Protein AF-A0A8I6Z2X3-F1 (afdb_monomer)

Mean predicted aligned error: 9.35 Å

Secondary structure (DSSP, 8-state):
--HHHHHHHHT---PPP-----HHHHHHHHHTSTT--HHHHHHHHHHHS-GGGHHHHHHHS-HHHHHHHHHH--

Solvent-accessible surface area (backbone atoms only — not comparable to full-atom values): 4714 Å² total; per-residue (Å²): 142,68,64,65,62,59,54,57,56,68,69,60,64,76,69,80,71,79,78,74,78,53,54,59,58,53,48,54,59,48,71,70,42,80,94,59,50,70,71,58,42,47,56,48,49,60,69,76,48,55,79,93,44,47,67,59,37,56,71,62,42,58,77,87,50,44,65,60,44,61,69,64,73,112

pLDDT: mean 85.36, std 14.66, range [52.34, 97.31]

Structure (mmCIF, N/CA/C/O backbone):
data_AF-A0A8I6Z2X3-F1
#
_entry.id   AF-A0A8I6Z2X3-F1
#
loop_
_atom_site.group_PDB
_atom_site.id
_atom_site.type_symbol
_atom_site.label_atom_id
_atom_site.label_alt_id
_atom_site.label_comp_id
_atom_site.label_asym_id
_atom_site.label_entity_id
_atom_site.label_seq_id
_atom_site.pdbx_PDB_ins_code
_atom_site.Cartn_x
_atom_site.Cartn_y
_atom_site.Cartn_z
_atom_site.occupancy
_atom_site.B_iso_or_equiv
_atom_site.auth_seq_id
_atom_site.auth_comp_id
_atom_site.auth_asym_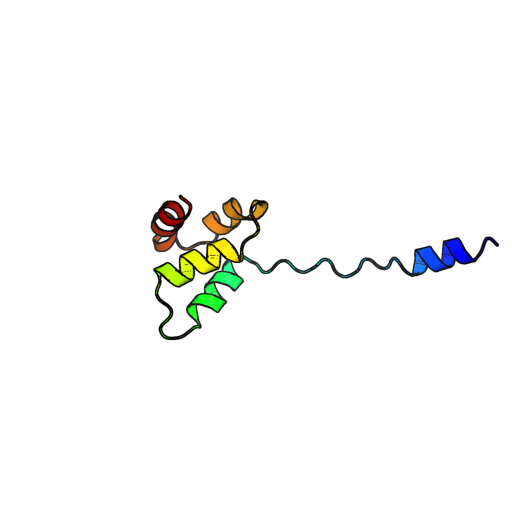id
_atom_site.auth_atom_id
_atom_site.pdbx_PDB_model_num
ATOM 1 N N . MET A 1 1 ? -33.846 30.406 31.675 1.00 52.34 1 MET A N 1
ATOM 2 C CA . MET A 1 1 ? -32.655 30.277 30.801 1.00 52.34 1 MET A CA 1
ATOM 3 C C . MET A 1 1 ? -31.732 29.153 31.303 1.00 52.34 1 MET A C 1
ATOM 5 O O . MET A 1 1 ? -30.532 29.348 31.418 1.00 52.34 1 MET A O 1
ATOM 9 N N . LYS A 1 2 ? -32.290 27.982 31.651 1.00 53.97 2 LYS A N 1
ATOM 10 C CA . LYS A 1 2 ? -31.539 26.795 32.118 1.00 53.97 2 LYS A CA 1
ATOM 11 C C . LYS A 1 2 ? -31.759 25.579 31.209 1.00 53.97 2 LYS A C 1
ATOM 13 O O . LYS A 1 2 ? -30.931 24.679 31.192 1.00 53.97 2 LYS A O 1
ATOM 18 N N . ASP A 1 3 ? -32.817 25.612 30.405 1.00 56.59 3 ASP A N 1
ATOM 19 C CA . ASP A 1 3 ? -33.235 24.499 29.552 1.00 56.59 3 ASP A CA 1
ATOM 20 C C . ASP A 1 3 ? -32.423 24.405 28.249 1.00 56.59 3 ASP A C 1
ATOM 22 O O . ASP A 1 3 ? -32.247 23.317 27.711 1.00 56.59 3 ASP A O 1
ATOM 26 N N . SER A 1 4 ? -31.815 25.507 27.782 1.00 61.56 4 SER A N 1
ATOM 27 C CA . SER A 1 4 ? -31.079 25.499 26.505 1.00 61.56 4 SER A CA 1
ATOM 28 C C . SER A 1 4 ? -29.716 24.805 26.575 1.00 61.56 4 SER A C 1
ATOM 30 O O . SER A 1 4 ? -29.213 24.354 25.551 1.00 61.56 4 SER A O 1
ATOM 32 N N . PHE A 1 5 ? -29.105 24.701 27.761 1.00 61.69 5 PHE A N 1
ATOM 33 C CA . PHE A 1 5 ? -27.848 23.962 27.929 1.00 61.69 5 PHE A CA 1
ATOM 34 C C . PHE A 1 5 ? -28.080 22.455 27.848 1.00 61.69 5 PHE A C 1
ATOM 36 O O . PHE A 1 5 ? -27.290 21.736 27.241 1.00 61.69 5 PHE A O 1
ATOM 43 N N . HIS A 1 6 ? -29.182 21.980 28.427 1.00 62.25 6 HIS A N 1
ATOM 44 C CA . HIS A 1 6 ? -29.502 20.559 28.437 1.00 62.25 6 HIS A CA 1
ATOM 45 C C . HIS A 1 6 ? -29.965 20.065 27.057 1.00 62.25 6 HIS A C 1
ATOM 47 O O . HIS A 1 6 ? -29.614 18.950 26.667 1.00 62.25 6 HIS A O 1
ATOM 53 N N . ASP A 1 7 ? -30.671 20.913 26.299 1.00 62.06 7 ASP A N 1
ATOM 54 C CA . ASP A 1 7 ? -31.021 20.657 24.895 1.00 62.06 7 ASP A CA 1
ATOM 55 C C . ASP A 1 7 ? -29.795 20.676 23.971 1.00 62.06 7 ASP A C 1
ATOM 57 O O . ASP A 1 7 ? -29.649 19.795 23.124 1.00 62.06 7 ASP A O 1
ATOM 61 N N . ALA A 1 8 ? -28.853 21.607 24.177 1.00 61.12 8 ALA A N 1
ATOM 62 C CA . ALA A 1 8 ? -27.597 21.629 23.423 1.00 61.12 8 ALA A CA 1
ATOM 63 C C . ALA A 1 8 ? -26.749 20.367 23.665 1.00 61.12 8 ALA A C 1
ATOM 65 O O . ALA A 1 8 ? -26.083 19.886 22.752 1.00 61.12 8 ALA A O 1
ATOM 66 N N . MET A 1 9 ? -26.810 19.787 24.870 1.00 61.94 9 MET A N 1
ATOM 67 C CA . MET A 1 9 ? -26.122 18.533 25.183 1.00 61.94 9 MET A CA 1
ATOM 68 C C . MET A 1 9 ? -26.801 17.292 24.594 1.00 61.94 9 MET A C 1
ATOM 70 O O . MET A 1 9 ? -26.107 16.330 24.279 1.00 61.94 9 MET A O 1
ATOM 74 N N . LYS A 1 10 ? -28.127 17.294 24.390 1.00 59.44 10 LYS A N 1
ATOM 75 C CA . LYS A 1 10 ? -28.807 16.206 23.661 1.00 59.44 10 LYS A CA 1
ATOM 76 C C . LYS A 1 10 ? -28.452 16.172 22.174 1.00 59.44 10 LYS A C 1
ATOM 78 O O . LYS A 1 10 ? -28.525 15.114 21.564 1.00 59.44 10 LYS A O 1
ATO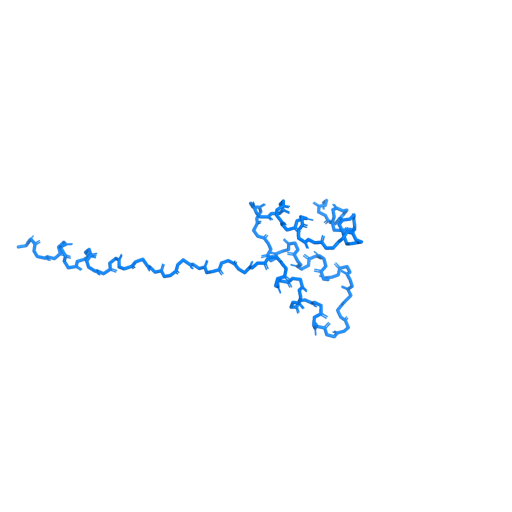M 83 N N . SER A 1 11 ? -28.019 17.300 21.611 1.00 58.59 11 SER A N 1
ATOM 84 C CA . SER A 1 11 ? -27.497 17.391 20.242 1.00 58.59 11 SER A CA 1
ATOM 85 C C . SER A 1 11 ? -26.070 16.832 20.083 1.00 58.59 11 SER A C 1
ATOM 87 O O . SER A 1 11 ? -25.546 16.847 18.971 1.00 58.59 11 SER A O 1
ATOM 89 N N . LEU A 1 12 ? -25.429 16.360 21.161 1.00 61.88 12 LEU A N 1
ATOM 90 C CA . LEU A 1 12 ? -24.082 15.775 21.152 1.00 61.88 12 LEU A CA 1
ATOM 91 C C . LEU A 1 12 ? -24.107 14.247 21.022 1.00 61.88 12 LEU A C 1
ATOM 93 O O . LEU A 1 12 ? -23.236 13.579 21.587 1.00 61.88 12 LEU A O 1
ATOM 97 N N . GLU A 1 13 ? -25.075 13.666 20.301 1.00 67.06 13 GLU A N 1
ATOM 98 C CA . GLU A 1 13 ? -24.849 12.298 19.829 1.00 67.06 13 GLU A CA 1
ATOM 99 C C . GLU A 1 13 ? -23.498 12.290 19.102 1.00 67.06 13 GLU A C 1
ATOM 101 O O . GLU A 1 13 ? -23.279 13.158 18.246 1.00 67.06 13 GLU A O 1
ATOM 106 N N . PRO A 1 14 ? -22.553 11.406 19.482 1.00 64.69 14 PRO A N 1
ATOM 107 C CA . PRO A 1 14 ? -21.261 11.369 18.831 1.00 64.69 14 PRO A CA 1
ATOM 108 C 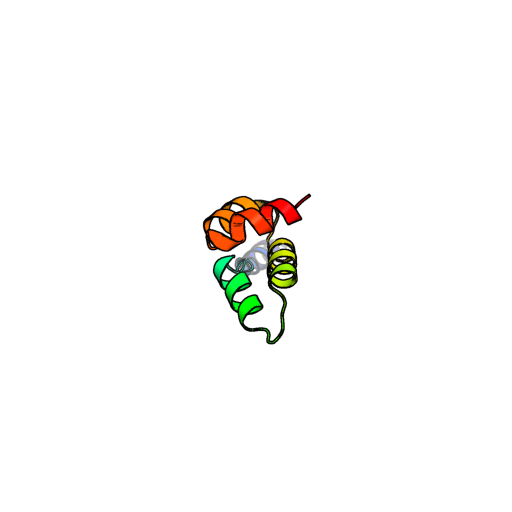C . PRO A 1 14 ? -21.523 11.167 17.348 1.00 64.69 14 PRO A C 1
ATOM 110 O O . PRO A 1 14 ? -22.050 10.126 16.951 1.00 64.69 14 PRO A O 1
ATOM 113 N N . LEU A 1 15 ? -21.189 12.173 16.535 1.00 66.31 15 LEU A N 1
ATOM 114 C CA . LEU A 1 15 ? -21.142 11.990 15.093 1.00 66.31 15 LEU A CA 1
ATOM 115 C C . LEU A 1 15 ? -20.331 10.715 14.862 1.00 66.31 15 LEU A C 1
ATOM 117 O O . LEU A 1 15 ? -19.266 10.590 15.484 1.00 66.31 15 LEU A O 1
ATOM 121 N N . PRO A 1 16 ? -20.833 9.758 14.057 1.00 65.19 16 PRO A N 1
ATOM 122 C CA . PRO A 1 16 ? -20.104 8.530 13.807 1.00 65.19 16 PRO A CA 1
ATOM 123 C C . PRO A 1 16 ? -18.691 8.931 13.415 1.00 65.19 16 PRO A C 1
ATOM 125 O O . PRO A 1 16 ? -18.495 9.730 12.493 1.00 65.19 16 PRO A O 1
ATOM 128 N N . THR A 1 17 ? -17.721 8.471 14.206 1.00 62.25 17 THR A N 1
ATOM 129 C CA . THR A 1 17 ? -16.317 8.773 13.968 1.00 62.25 17 THR A CA 1
ATOM 130 C C . THR A 1 17 ? -16.039 8.436 12.510 1.00 62.25 17 THR A C 1
ATOM 132 O O . THR A 1 17 ? -16.442 7.349 12.080 1.00 62.25 17 THR A O 1
ATOM 135 N N . PRO A 1 18 ? -15.430 9.351 11.727 1.00 64.50 18 PRO A N 1
ATOM 136 C CA . PRO A 1 18 ? -15.130 9.074 10.333 1.00 64.50 18 PRO A CA 1
ATOM 137 C C . PRO A 1 18 ? -14.430 7.722 10.270 1.00 64.50 18 PRO A C 1
ATOM 139 O O . PRO A 1 18 ? -13.361 7.557 10.864 1.00 64.50 18 PRO A O 1
ATOM 142 N N . GLN A 1 19 ? -15.080 6.727 9.661 1.00 71.81 19 GLN A N 1
ATOM 143 C CA . GLN A 1 19 ? -14.499 5.397 9.578 1.00 71.81 19 GLN A CA 1
ATOM 144 C C . GLN A 1 19 ? -13.242 5.533 8.732 1.00 71.81 19 GLN A C 1
ATOM 146 O O . GLN A 1 19 ? -13.307 5.860 7.548 1.00 71.81 19 GLN A O 1
ATOM 151 N N . VAL A 1 20 ? -12.084 5.368 9.364 1.00 82.00 20 VAL A N 1
ATOM 152 C CA . VAL A 1 20 ? -10.819 5.477 8.655 1.00 82.00 20 VAL A CA 1
ATOM 153 C C . VAL A 1 20 ? -10.644 4.192 7.858 1.00 82.00 20 VAL A C 1
ATOM 155 O O . VAL A 1 20 ? -10.448 3.128 8.445 1.00 82.00 20 VAL A O 1
ATOM 158 N N . THR A 1 21 ? -10.707 4.293 6.530 1.00 89.38 21 THR A N 1
ATOM 159 C CA . THR A 1 21 ? -10.580 3.146 5.624 1.00 89.38 21 THR A CA 1
ATOM 160 C C . THR A 1 21 ? -9.319 2.332 5.956 1.00 89.38 21 THR A C 1
ATOM 162 O O . THR A 1 21 ? -8.235 2.917 6.114 1.00 89.38 21 THR A O 1
ATOM 165 N N . PRO A 1 22 ? -9.417 1.004 6.140 1.00 92.38 22 PRO A N 1
ATOM 166 C CA . PRO A 1 22 ? -8.264 0.138 6.374 1.00 92.38 22 PRO A CA 1
ATOM 167 C C . PRO A 1 22 ? -7.225 0.232 5.243 1.00 92.38 22 PRO A C 1
ATOM 169 O O . PRO A 1 22 ? -7.614 0.325 4.079 1.00 92.38 22 PRO A O 1
ATOM 172 N N . PRO A 1 23 ? -5.912 0.181 5.540 1.00 94.31 23 PRO A N 1
ATOM 173 C CA . PRO A 1 23 ? -4.874 0.173 4.511 1.00 94.31 23 PRO A CA 1
ATOM 174 C C . PRO A 1 23 ? -5.083 -0.933 3.470 1.00 94.31 23 PRO A C 1
ATOM 176 O O . PRO A 1 23 ? -5.005 -0.664 2.275 1.00 94.31 23 PRO A O 1
ATOM 179 N N . ALA A 1 24 ? -5.448 -2.144 3.898 1.00 93.62 24 ALA A N 1
ATOM 180 C CA . ALA A 1 24 ? -5.766 -3.235 2.977 1.00 93.62 24 ALA A CA 1
ATOM 181 C C . ALA A 1 24 ? -6.875 -2.883 1.959 1.00 93.62 24 ALA A C 1
ATOM 183 O O . ALA A 1 24 ? -6.742 -3.192 0.775 1.00 93.62 24 ALA A O 1
ATOM 184 N N . GLU A 1 25 ? -7.938 -2.192 2.386 1.00 95.25 25 GLU A N 1
ATOM 185 C CA . GLU A 1 25 ? -9.022 -1.755 1.491 1.00 95.25 25 GLU A CA 1
ATOM 186 C C . GLU A 1 25 ? -8.559 -0.667 0.514 1.00 95.25 25 GLU A C 1
ATOM 188 O O . GLU A 1 25 ? -8.954 -0.669 -0.655 1.00 95.25 25 GLU A O 1
ATOM 193 N N . ILE A 1 26 ? -7.683 0.237 0.967 1.00 95.50 26 ILE A N 1
ATOM 194 C CA . ILE A 1 26 ? -7.059 1.247 0.104 1.00 95.50 26 ILE A CA 1
ATOM 195 C C . ILE A 1 26 ? -6.260 0.554 -1.004 1.00 95.50 26 ILE A C 1
ATOM 197 O O . ILE A 1 26 ? -6.446 0.880 -2.173 1.00 95.50 26 ILE A O 1
ATOM 201 N N . LEU A 1 27 ? -5.400 -0.410 -0.658 1.00 96.31 27 LEU A N 1
ATOM 202 C CA . LEU A 1 27 ? -4.592 -1.137 -1.640 1.00 96.31 27 LEU A CA 1
ATOM 203 C C . LEU A 1 27 ? -5.472 -1.875 -2.654 1.00 96.31 27 LEU A C 1
ATOM 205 O O . LEU A 1 27 ? -5.293 -1.680 -3.853 1.00 96.31 27 LEU A O 1
ATOM 209 N N . ALA A 1 28 ? -6.455 -2.644 -2.178 1.00 96.31 28 ALA A N 1
ATOM 210 C CA . ALA A 1 28 ? -7.357 -3.402 -3.042 1.00 96.31 28 ALA A CA 1
ATOM 211 C C . ALA A 1 28 ? -8.103 -2.490 -4.031 1.00 96.31 28 ALA A C 1
ATOM 213 O O . ALA A 1 28 ? -8.214 -2.806 -5.212 1.00 96.31 28 ALA A O 1
ATOM 214 N N . THR A 1 29 ? -8.558 -1.320 -3.573 1.00 97.00 29 THR A N 1
ATOM 215 C CA . THR A 1 29 ? -9.229 -0.336 -4.437 1.00 97.00 29 THR A CA 1
ATOM 216 C C . THR A 1 29 ? -8.295 0.192 -5.528 1.00 97.00 29 THR A C 1
ATOM 218 O O . THR A 1 29 ? -8.724 0.380 -6.664 1.00 97.00 29 THR A O 1
ATOM 221 N N . LEU A 1 30 ? -7.017 0.424 -5.209 1.00 96.75 30 LEU A N 1
ATOM 222 C CA . LEU A 1 30 ? -6.029 0.891 -6.185 1.00 96.75 30 LEU A CA 1
ATOM 223 C C . LEU A 1 30 ? -5.678 -0.199 -7.208 1.00 96.75 30 LEU A C 1
ATOM 225 O O . LEU A 1 30 ? -5.537 0.109 -8.387 1.00 96.75 30 LEU A O 1
ATOM 229 N N . GLU A 1 31 ? -5.582 -1.460 -6.784 1.00 95.94 31 GLU A N 1
ATOM 230 C CA . GLU A 1 31 ? -5.310 -2.604 -7.668 1.00 95.94 31 GLU A CA 1
ATOM 231 C C . GLU A 1 31 ? -6.459 -2.899 -8.649 1.00 95.94 31 GLU A C 1
ATOM 233 O O . GLU A 1 31 ? -6.233 -3.491 -9.702 1.00 95.94 31 GLU A O 1
ATOM 238 N N . MET A 1 32 ? -7.686 -2.46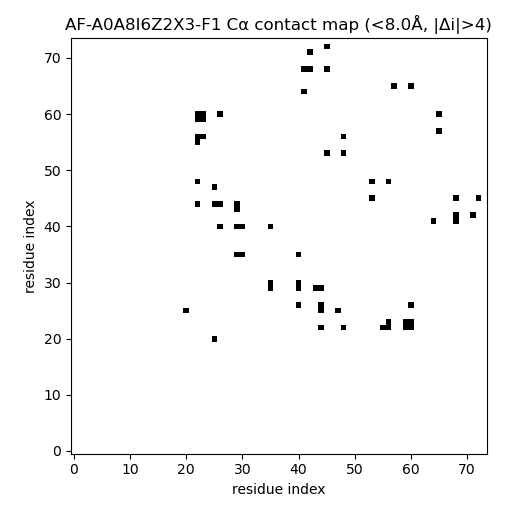0 -8.345 1.00 97.31 32 MET A N 1
ATOM 239 C CA . MET A 1 32 ? -8.835 -2.583 -9.250 1.00 97.31 32 MET A CA 1
ATOM 240 C C . MET A 1 32 ? -8.801 -1.600 -10.431 1.00 97.31 32 MET A C 1
ATOM 242 O O . MET A 1 32 ? -9.588 -1.755 -11.368 1.00 97.31 32 MET A O 1
ATOM 246 N N . ILE A 1 33 ? -7.939 -0.578 -10.403 1.00 97.19 33 ILE A N 1
ATOM 247 C CA . ILE A 1 33 ? -7.850 0.421 -11.473 1.00 97.19 33 ILE A CA 1
ATOM 248 C C . ILE A 1 33 ? -7.063 -0.181 -12.652 1.00 97.19 33 ILE A C 1
ATOM 250 O O . ILE A 1 33 ? -5.890 -0.527 -12.486 1.00 97.19 33 ILE A O 1
ATOM 254 N N . PRO A 1 34 ? -7.663 -0.306 -13.853 1.00 96.31 34 PRO A N 1
ATOM 255 C CA . PRO A 1 34 ? -6.974 -0.870 -15.010 1.00 96.31 34 PRO A CA 1
ATOM 256 C C . PRO A 1 34 ? -5.809 0.022 -15.455 1.00 96.31 34 PRO A C 1
ATOM 258 O O . PRO A 1 34 ? -5.877 1.246 -15.345 1.00 96.31 34 PRO A O 1
ATOM 261 N N . ASP A 1 35 ? -4.743 -0.607 -15.960 1.00 95.31 35 ASP A N 1
ATOM 262 C CA . ASP A 1 35 ? -3.513 0.044 -16.441 1.00 95.31 35 ASP A CA 1
ATOM 263 C C . ASP A 1 35 ? -2.815 0.950 -15.410 1.00 95.31 35 ASP A C 1
ATOM 265 O O . ASP A 1 35 ? -1.988 1.797 -15.760 1.00 95.31 35 ASP A O 1
ATOM 269 N N . PHE A 1 36 ? -3.110 0.763 -14.119 1.00 95.25 36 PHE A N 1
ATOM 270 C CA . PHE A 1 36 ? -2.494 1.547 -13.064 1.00 95.25 36 PHE A CA 1
ATOM 271 C C . PHE A 1 36 ? -1.157 0.935 -12.654 1.00 95.25 36 PHE A C 1
ATOM 273 O O . PHE A 1 36 ? -1.082 -0.148 -12.071 1.00 95.25 36 PHE A O 1
ATOM 280 N N . ALA A 1 37 ? -0.068 1.615 -13.015 1.00 95.25 37 ALA A N 1
ATOM 281 C CA . ALA A 1 37 ? 1.267 1.084 -12.809 1.00 95.25 37 ALA A CA 1
ATOM 282 C C . ALA A 1 37 ? 1.548 0.853 -11.320 1.00 95.25 37 ALA A C 1
ATOM 284 O O . ALA A 1 37 ? 1.215 1.666 -10.458 1.00 95.25 37 ALA A O 1
ATOM 285 N N . ARG A 1 38 ? 2.255 -0.238 -11.024 1.00 94.44 38 ARG A N 1
ATOM 286 C CA . ARG A 1 38 ? 2.647 -0.636 -9.665 1.00 94.44 38 ARG A CA 1
ATOM 287 C C . ARG A 1 38 ? 3.277 0.504 -8.854 1.00 94.44 38 ARG A C 1
ATOM 289 O O . ARG A 1 38 ? 2.919 0.709 -7.697 1.00 94.44 38 ARG A O 1
ATOM 296 N N . ALA A 1 39 ? 4.166 1.285 -9.464 1.00 93.94 39 ALA A N 1
ATOM 297 C CA . ALA A 1 39 ? 4.788 2.427 -8.797 1.00 93.94 39 ALA A CA 1
ATOM 298 C C . ALA A 1 39 ? 3.781 3.535 -8.436 1.00 93.94 39 ALA A C 1
ATOM 300 O O . ALA A 1 39 ? 3.898 4.168 -7.384 1.00 93.94 39 ALA A O 1
ATOM 301 N N . ASP A 1 40 ? 2.773 3.753 -9.281 1.00 95.69 40 ASP A N 1
ATOM 302 C CA . ASP A 1 40 ? 1.729 4.750 -9.053 1.00 95.69 40 ASP A CA 1
ATOM 303 C C . ASP A 1 40 ? 0.712 4.279 -8.006 1.00 95.69 40 ASP A C 1
ATOM 305 O O . ASP A 1 40 ? 0.269 5.093 -7.186 1.00 95.69 40 ASP A O 1
ATOM 309 N N . ILE A 1 41 ? 0.435 2.970 -7.942 1.00 96.12 41 ILE A N 1
ATOM 310 C CA . ILE A 1 41 ? -0.320 2.332 -6.852 1.00 96.12 41 ILE A CA 1
ATOM 311 C C . ILE A 1 41 ? 0.362 2.619 -5.515 1.00 96.12 41 ILE A C 1
ATOM 313 O O . ILE 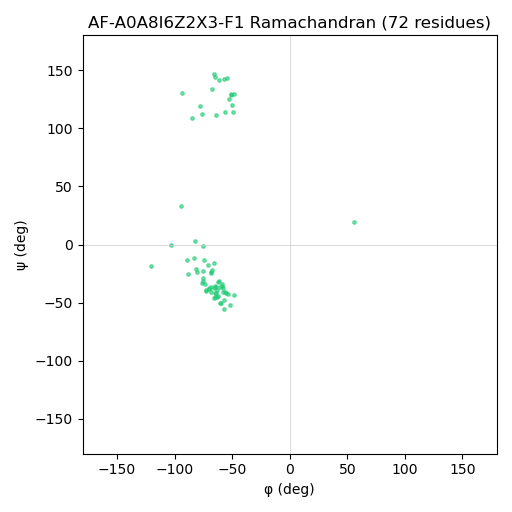A 1 41 ? -0.256 3.202 -4.627 1.00 96.12 41 ILE A O 1
ATOM 317 N N . LEU A 1 42 ? 1.649 2.289 -5.371 1.00 96.38 42 LEU A N 1
ATOM 318 C CA . LEU A 1 42 ? 2.372 2.465 -4.105 1.00 96.38 42 LEU A CA 1
ATOM 319 C C . LEU A 1 42 ? 2.493 3.936 -3.690 1.00 96.38 42 LEU A C 1
ATOM 321 O O . LEU A 1 42 ? 2.366 4.274 -2.508 1.00 96.38 42 LEU A O 1
ATOM 325 N N . ARG A 1 43 ? 2.681 4.836 -4.660 1.00 95.12 43 ARG A N 1
ATOM 326 C CA . ARG A 1 43 ? 2.696 6.280 -4.404 1.00 95.12 43 ARG A CA 1
ATOM 327 C C . ARG A 1 43 ? 1.335 6.779 -3.917 1.00 95.12 43 ARG A C 1
ATOM 329 O O . ARG A 1 43 ? 1.279 7.609 -3.011 1.00 95.12 43 ARG A O 1
ATOM 336 N N . SER A 1 44 ? 0.249 6.292 -4.508 1.00 95.62 44 SER A N 1
ATOM 337 C CA . SER A 1 44 ? -1.119 6.681 -4.145 1.00 95.62 44 SER A CA 1
ATOM 338 C C . SER A 1 44 ? -1.536 6.088 -2.803 1.00 95.62 44 SER A C 1
ATOM 340 O O . SER A 1 44 ? -2.088 6.802 -1.971 1.00 95.62 44 SER A O 1
ATOM 342 N N . TYR A 1 45 ? -1.162 4.835 -2.542 1.00 95.69 45 TYR A N 1
ATOM 343 C CA . TYR A 1 45 ? -1.326 4.159 -1.259 1.00 95.69 45 TYR A CA 1
ATOM 344 C C . TYR A 1 45 ? -0.743 4.998 -0.117 1.00 95.69 45 TYR A C 1
ATOM 346 O O . TYR A 1 45 ? -1.455 5.362 0.817 1.00 95.69 45 TYR A O 1
ATOM 354 N N . GLY A 1 46 ? 0.518 5.428 -0.246 1.00 93.50 46 GLY A N 1
ATOM 355 C CA . GLY A 1 46 ? 1.163 6.280 0.756 1.00 93.50 46 GLY A CA 1
ATOM 356 C C . GLY A 1 46 ? 0.486 7.642 0.962 1.00 93.50 46 GLY A C 1
ATOM 357 O O . GLY A 1 46 ? 0.502 8.158 2.075 1.00 93.50 46 GLY A O 1
ATOM 358 N N . LYS A 1 47 ? -0.137 8.220 -0.076 1.00 93.06 47 LYS A N 1
ATOM 359 C CA . LYS A 1 47 ? -0.866 9.501 0.020 1.00 93.06 47 LYS A CA 1
ATOM 360 C C . LYS A 1 47 ? -2.221 9.379 0.717 1.00 93.06 47 LYS A C 1
ATOM 362 O O . LYS A 1 47 ? -2.665 10.346 1.328 1.00 93.06 47 LYS A O 1
ATOM 367 N N . LEU A 1 48 ? -2.884 8.231 0.587 1.00 93.56 48 LEU A N 1
ATOM 368 C CA . LEU A 1 48 ? -4.203 7.972 1.176 1.00 93.56 48 LEU A CA 1
ATOM 369 C C . LEU A 1 48 ? -4.115 7.527 2.644 1.00 93.56 48 LEU A C 1
ATOM 371 O O . LEU A 1 48 ? -5.122 7.502 3.350 1.00 93.56 48 LEU A O 1
ATOM 375 N N . ILE A 1 49 ? -2.913 7.201 3.118 1.00 92.81 49 ILE A N 1
ATOM 376 C CA . ILE A 1 49 ? -2.656 6.793 4.496 1.00 92.81 49 ILE A CA 1
ATOM 377 C C . ILE A 1 49 ? -2.245 7.994 5.350 1.00 92.81 49 ILE A C 1
ATOM 379 O O . ILE A 1 49 ? -1.329 8.746 5.023 1.00 92.81 49 ILE A O 1
ATOM 383 N N . LEU A 1 50 ? -2.903 8.136 6.501 1.00 88.50 50 LEU A N 1
ATOM 384 C CA . LEU A 1 50 ? -2.520 9.101 7.531 1.00 88.50 50 LEU A CA 1
ATOM 385 C C . LEU A 1 50 ? -1.140 8.756 8.108 1.00 88.50 50 LEU A C 1
ATOM 387 O O . LEU A 1 50 ? -0.813 7.580 8.280 1.00 88.50 50 LEU A O 1
ATOM 391 N N . ARG A 1 51 ? -0.333 9.769 8.448 1.00 88.56 51 ARG A N 1
ATOM 392 C CA . ARG A 1 51 ? 1.068 9.572 8.875 1.00 88.56 51 ARG A CA 1
ATOM 393 C C . ARG A 1 51 ? 1.190 8.632 10.074 1.00 88.56 51 ARG A C 1
ATOM 395 O O . ARG A 1 51 ? 2.059 7.767 10.090 1.00 88.56 51 ARG A O 1
ATOM 402 N N . GLU A 1 52 ? 0.291 8.753 11.041 1.00 89.94 52 GLU A N 1
ATOM 403 C CA . GLU A 1 52 ? 0.219 7.919 12.241 1.00 89.94 52 GLU A CA 1
ATOM 404 C C . GLU A 1 52 ? -0.121 6.446 11.951 1.00 89.94 52 GLU A C 1
ATOM 406 O O . GLU A 1 52 ? 0.124 5.580 12.787 1.00 89.94 52 GLU A O 1
ATOM 411 N N . ARG A 1 53 ? -0.629 6.136 10.750 1.00 92.81 53 ARG A N 1
ATOM 412 C CA . ARG A 1 53 ? -0.975 4.779 10.304 1.00 92.81 53 ARG A CA 1
ATOM 413 C C . ARG A 1 53 ? 0.054 4.175 9.351 1.00 92.81 53 ARG A C 1
ATOM 415 O O . ARG A 1 53 ? -0.118 3.027 8.957 1.00 92.81 53 ARG A O 1
ATOM 422 N N . LEU A 1 54 ? 1.134 4.886 9.005 1.00 93.06 54 LEU A N 1
ATOM 423 C CA . LEU A 1 54 ? 2.155 4.390 8.066 1.00 93.06 54 LEU A CA 1
ATOM 424 C C . LEU A 1 54 ? 2.796 3.076 8.525 1.00 93.06 54 LEU A C 1
ATOM 426 O O . LEU A 1 54 ? 3.047 2.196 7.707 1.00 93.06 54 LEU A O 1
ATOM 430 N N . TYR A 1 55 ? 3.019 2.917 9.831 1.00 93.62 55 TYR A N 1
ATOM 431 C CA . TYR A 1 55 ? 3.551 1.668 10.372 1.00 93.62 55 TYR A CA 1
ATOM 432 C C . TYR A 1 55 ? 2.569 0.501 10.194 1.00 93.62 55 TYR A C 1
ATOM 434 O O . TYR A 1 55 ? 2.956 -0.560 9.714 1.00 93.62 55 TYR A O 1
ATOM 442 N N . GLN A 1 56 ? 1.287 0.704 10.513 1.00 94.56 56 GLN A N 1
ATOM 443 C CA . GLN A 1 56 ? 0.263 -0.323 10.308 1.00 94.56 56 GLN A CA 1
ATOM 444 C C . GLN A 1 56 ? 0.084 -0.647 8.820 1.00 94.56 56 GLN 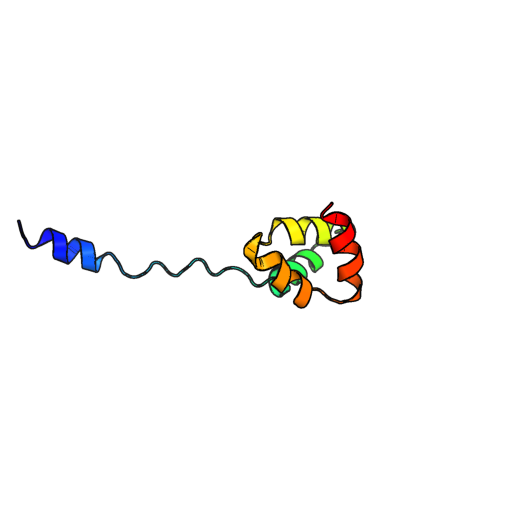A C 1
ATOM 446 O O . GLN A 1 56 ? 0.041 -1.813 8.440 1.00 94.56 56 GLN A O 1
ATOM 451 N N . ALA A 1 57 ? 0.078 0.374 7.968 1.00 95.25 57 ALA A N 1
ATOM 452 C CA . ALA A 1 57 ? 0.054 0.206 6.526 1.00 95.25 57 ALA A CA 1
ATOM 453 C C . ALA A 1 57 ? 1.245 -0.604 5.997 1.00 95.25 57 ALA A C 1
ATOM 455 O O . ALA A 1 57 ? 1.070 -1.390 5.072 1.00 95.25 57 ALA A O 1
ATOM 456 N N . LEU A 1 58 ? 2.441 -0.459 6.581 1.00 96.12 58 LEU A N 1
ATOM 457 C CA . LEU A 1 58 ? 3.604 -1.277 6.226 1.00 96.12 58 LEU A CA 1
ATOM 458 C C . LEU A 1 58 ? 3.404 -2.754 6.590 1.00 96.12 58 LEU A C 1
ATOM 460 O O . LEU A 1 58 ?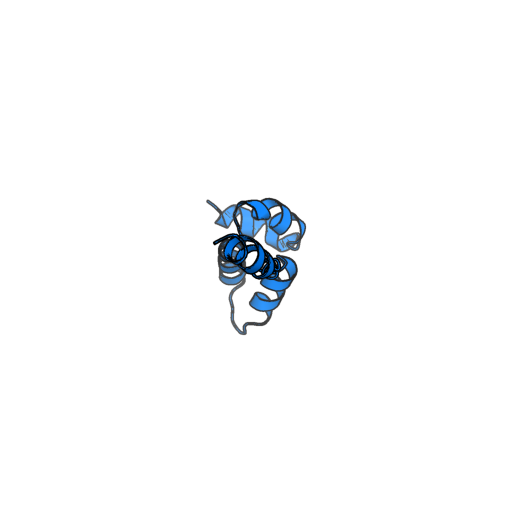 3.859 -3.631 5.856 1.00 96.12 58 LEU A O 1
ATOM 464 N N . LEU A 1 59 ? 2.750 -3.032 7.722 1.00 95.81 59 LEU A N 1
ATOM 465 C CA . LEU A 1 59 ? 2.463 -4.396 8.173 1.00 95.81 59 LEU A CA 1
ATOM 466 C C . LEU A 1 59 ? 1.406 -5.084 7.307 1.0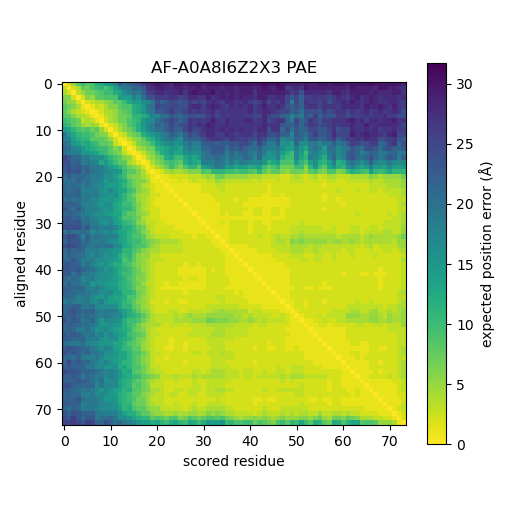0 95.81 59 LEU A C 1
ATOM 468 O O . LEU A 1 59 ? 1.532 -6.279 7.044 1.00 95.81 59 LEU A O 1
ATOM 472 N N . GLU A 1 60 ? 0.397 -4.341 6.859 1.00 95.19 60 GLU A N 1
ATOM 473 C CA . GLU A 1 60 ? -0.687 -4.857 6.015 1.00 95.19 60 GLU A CA 1
ATOM 474 C C . GLU A 1 60 ? -0.302 -4.952 4.531 1.00 95.19 60 GLU A C 1
ATOM 476 O O . GLU A 1 60 ? -0.884 -5.742 3.792 1.00 95.19 60 GLU A O 1
ATOM 481 N N . LEU A 1 61 ? 0.714 -4.204 4.092 1.00 96.25 61 LEU A N 1
ATOM 482 C CA . LEU A 1 61 ? 1.208 -4.258 2.719 1.00 96.25 61 LEU A CA 1
ATOM 483 C C . LEU A 1 61 ? 1.880 -5.623 2.427 1.00 96.25 61 LEU A C 1
ATOM 485 O O . LEU A 1 61 ? 2.715 -6.076 3.231 1.00 96.25 61 LEU A O 1
ATOM 489 N N . PRO A 1 62 ? 1.584 -6.274 1.281 1.00 95.31 62 PRO A N 1
ATOM 490 C CA . PRO A 1 62 ? 2.253 -7.504 0.862 1.00 95.31 62 PRO A CA 1
ATOM 491 C C . PRO A 1 62 ? 3.780 -7.361 0.805 1.00 95.31 62 PRO A C 1
ATOM 493 O O . PRO A 1 62 ? 4.321 -6.304 0.472 1.00 95.31 62 PRO A O 1
ATOM 496 N N . MET A 1 63 ? 4.496 -8.428 1.175 1.00 95.31 63 MET A N 1
ATOM 497 C CA . MET A 1 63 ? 5.948 -8.388 1.407 1.00 95.31 63 MET A CA 1
ATOM 498 C C . MET A 1 63 ? 6.747 -7.943 0.172 1.00 95.31 63 MET A C 1
ATOM 500 O O . ME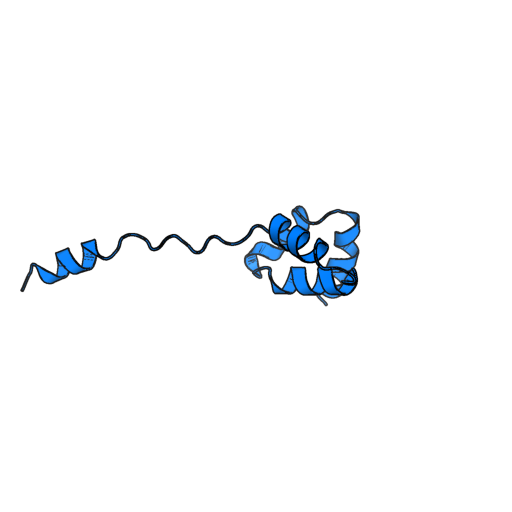T A 1 63 ? 7.762 -7.260 0.304 1.00 95.31 63 MET A O 1
ATOM 504 N N . ASP A 1 64 ? 6.282 -8.299 -1.022 1.00 94.56 64 ASP A N 1
ATOM 505 C CA . ASP A 1 64 ? 6.895 -7.947 -2.301 1.00 94.56 64 ASP A CA 1
ATOM 506 C C . ASP A 1 64 ? 6.795 -6.447 -2.622 1.00 94.56 64 ASP A C 1
ATOM 508 O O . ASP A 1 64 ? 7.650 -5.926 -3.337 1.00 94.56 64 ASP A O 1
ATOM 512 N N . PHE A 1 65 ? 5.813 -5.735 -2.064 1.00 94.75 65 PHE A N 1
ATOM 513 C CA . PHE A 1 65 ? 5.660 -4.286 -2.216 1.00 94.75 65 PHE A CA 1
ATOM 514 C C . PHE A 1 65 ? 6.431 -3.471 -1.169 1.00 94.75 65 PHE A C 1
ATOM 516 O O . PHE A 1 65 ? 6.801 -2.327 -1.436 1.00 94.75 65 PHE A O 1
ATOM 523 N N . ARG A 1 66 ? 6.711 -4.030 0.019 1.00 95.56 66 ARG A N 1
ATOM 524 C CA . ARG A 1 66 ? 7.265 -3.264 1.158 1.00 95.56 66 ARG A CA 1
ATOM 525 C C . ARG A 1 66 ? 8.569 -2.549 0.842 1.00 95.56 66 ARG A C 1
ATOM 527 O O . ARG A 1 66 ? 8.713 -1.371 1.156 1.00 95.56 66 ARG A O 1
ATOM 534 N N . LYS A 1 67 ? 9.525 -3.249 0.224 1.00 95.00 67 LYS A N 1
ATOM 535 C CA . LYS A 1 67 ? 10.834 -2.666 -0.104 1.00 95.00 67 LYS A CA 1
ATOM 536 C C . LYS A 1 67 ? 10.692 -1.510 -1.093 1.00 95.00 67 LYS A C 1
ATOM 538 O O . LYS A 1 67 ? 11.316 -0.472 -0.912 1.00 95.00 67 LYS A O 1
ATOM 543 N N . GLU A 1 68 ? 9.888 -1.706 -2.130 1.00 95.06 68 GLU A N 1
ATOM 544 C CA . GLU A 1 68 ? 9.667 -0.707 -3.172 1.00 95.06 68 GLU A CA 1
ATOM 545 C C . GLU A 1 68 ? 8.974 0.534 -2.609 1.00 95.06 68 GLU A C 1
ATOM 547 O O . GLU A 1 68 ? 9.435 1.648 -2.839 1.00 95.06 68 GLU A O 1
ATOM 552 N N . TRP A 1 69 ? 7.942 0.338 -1.788 1.00 95.62 69 TRP A N 1
ATOM 553 C CA . TRP A 1 69 ? 7.233 1.436 -1.147 1.00 95.62 69 TRP A CA 1
ATOM 554 C C . TRP A 1 69 ? 8.135 2.248 -0.209 1.00 95.62 69 TRP A C 1
ATOM 556 O O . TRP A 1 69 ? 8.147 3.473 -0.288 1.00 95.62 69 TRP A O 1
ATOM 566 N N . LEU A 1 70 ? 8.957 1.589 0.617 1.00 93.94 70 LEU A N 1
ATOM 567 C CA . LEU A 1 70 ? 9.900 2.272 1.513 1.00 93.94 70 LEU A CA 1
ATOM 568 C C . LEU A 1 70 ? 10.918 3.135 0.753 1.00 93.94 70 LEU A C 1
ATOM 570 O O . LEU A 1 70 ? 11.253 4.221 1.213 1.00 93.94 70 LEU A O 1
ATOM 574 N N . LEU A 1 71 ? 11.379 2.688 -0.418 1.00 93.50 71 LEU A N 1
ATOM 575 C CA . LEU A 1 71 ? 12.297 3.463 -1.260 1.00 93.50 71 LEU A CA 1
ATOM 576 C C . LEU A 1 71 ? 11.628 4.685 -1.919 1.00 93.50 71 LEU A C 1
ATOM 578 O O . LEU A 1 71 ? 12.333 5.589 -2.363 1.00 93.50 71 LEU A O 1
ATOM 582 N N . MET A 1 72 ? 10.292 4.727 -1.976 1.00 90.81 72 MET A N 1
ATOM 583 C CA . MET A 1 72 ? 9.515 5.854 -2.509 1.00 90.81 72 MET A CA 1
ATOM 584 C C . MET A 1 72 ? 9.166 6.919 -1.463 1.00 90.81 72 MET A C 1
ATOM 586 O O . MET A 1 72 ? 8.716 7.995 -1.850 1.00 90.81 72 MET A O 1
ATOM 590 N N . LEU A 1 73 ? 9.338 6.634 -0.167 1.00 80.25 73 LEU A N 1
ATOM 591 C CA . LEU A 1 73 ? 9.041 7.566 0.933 1.00 80.25 73 LEU A CA 1
ATOM 592 C C . LEU A 1 73 ? 10.165 8.589 1.199 1.00 80.25 73 LEU A C 1
ATOM 594 O O . LEU A 1 73 ? 10.049 9.370 2.145 1.00 80.25 73 LEU A O 1
ATOM 598 N N . ASN A 1 74 ? 11.228 8.569 0.390 1.00 64.56 74 ASN A N 1
ATOM 599 C CA . ASN A 1 74 ? 12.355 9.504 0.459 1.00 64.56 74 ASN A CA 1
ATOM 600 C C . ASN A 1 74 ? 12.005 10.913 -0.033 1.00 64.56 74 ASN A C 1
ATOM 602 O O . ASN A 1 74 ? 11.220 11.033 -1.002 1.00 64.56 74 ASN A O 1
#

Sequence (74 aa):
MKDSFHDAMKSLEPLPTPQVTPPAEILATLEMIPDFARADILRSYGKLILRERLYQALLELPMDFRKEWLLMLN

Foldseek 3Di:
DPVVVVVVVVVPPPDPDPPLDDLLNLLVVQVPDPPQDLLNSLVVSVVSDDPVCVVVNLVNDDPVCNVVSVVVVD

Radius of gyration: 19.47 Å; Cα contacts (8 Å, |Δi|>4): 33; chains: 1; bounding box: 46×39×49 Å

Nearest PDB structures (foldseek):
  6z7t-assembly2_B  TM=5.499E-01  e=6.374E+00  Dictyostelium discoideum

Organism: Hordeum vulgare subsp. vulgare (NCBI:txid112509)